Protein AF-O42514-F1 (afdb_monomer_lite)

Sequence (39 aa):
GFFRRTIRMKLEYGNCGLNCKIQKKNRNKCQFCRFHKCL

Organism: Petromyzon marinus (NCBI:txid7757)

Foldseek 3Di:
DLQVCCVVVVDDFDDDPPLDDQDPVCLVVGSRSNNVVVD

InterPro domains:
  IPR001628 Zinc finger, nuclear hormone receptor-type [PF00105] (1-39)
  IPR001628 Zinc finger, nuclear hormone receptor-type [PS51030] (1-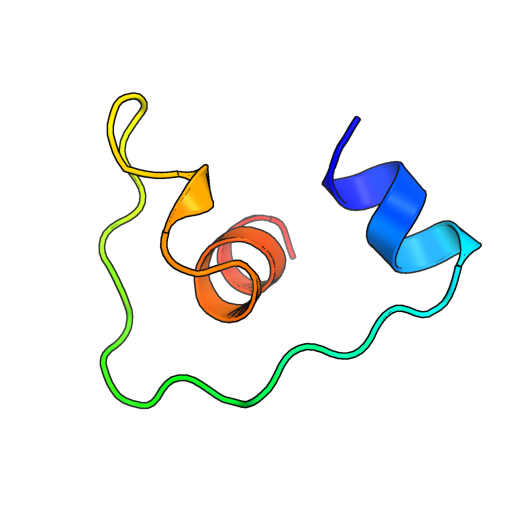39)
  IPR013088 Zinc finger, NHR/GATA-type [G3DSA:3.30.50.10] (1-39)
  IPR050234 Nuclear hormone receptor family NR1 subfamily [PTHR24082] (1-39)

pLDDT: mean 94.98, std 2.29, range [86.94, 97.81]

Structure (mmCIF, N/CA/C/O backbone):
data_AF-O42514-F1
#
_entry.id   AF-O42514-F1
#
loop_
_atom_site.group_PDB
_atom_site.id
_atom_site.type_symbol
_atom_site.label_atom_id
_atom_site.label_alt_id
_atom_site.label_comp_id
_atom_site.label_asym_id
_atom_site.label_entity_id
_atom_site.label_seq_id
_atom_site.pdbx_PDB_ins_code
_atom_site.Cartn_x
_atom_site.Cartn_y
_atom_site.Cartn_z
_atom_site.occupancy
_atom_site.B_iso_or_equiv
_atom_site.auth_seq_id
_atom_site.auth_comp_id
_atom_site.auth_asym_id
_atom_site.auth_atom_id
_atom_site.pdbx_PDB_model_num
ATOM 1 N N . GLY A 1 1 ? -7.868 -1.435 -9.006 1.00 90.88 1 GLY A N 1
ATOM 2 C CA . GLY A 1 1 ? -7.469 -2.119 -7.755 1.00 90.88 1 GLY A CA 1
ATOM 3 C C . GLY A 1 1 ? -6.121 -1.603 -7.284 1.00 90.8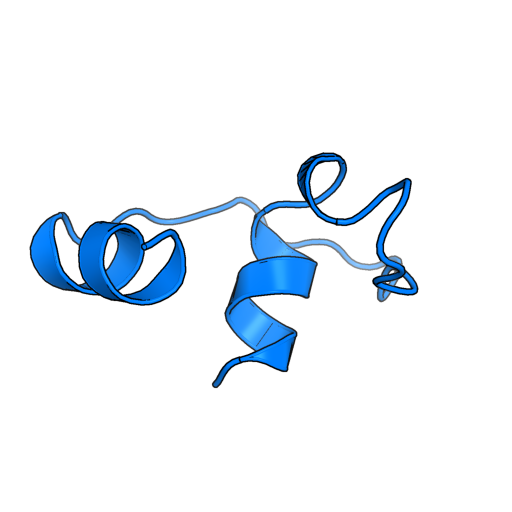8 1 GLY A C 1
ATOM 4 O O . GLY A 1 1 ? -5.292 -1.320 -8.137 1.00 90.88 1 GLY A O 1
ATOM 5 N N . PHE A 1 2 ? -5.918 -1.462 -5.968 1.00 95.62 2 PHE A N 1
ATOM 6 C CA . PHE A 1 2 ? -4.699 -0.885 -5.366 1.00 95.62 2 PHE A CA 1
ATOM 7 C C . PHE A 1 2 ? -3.410 -1.516 -5.925 1.00 95.62 2 PHE A C 1
ATOM 9 O O . PHE A 1 2 ? -2.634 -0.816 -6.559 1.00 95.62 2 PHE A O 1
ATOM 16 N N . PHE A 1 3 ? -3.274 -2.843 -5.828 1.00 96.06 3 PHE A N 1
ATOM 17 C CA . PHE A 1 3 ? -2.090 -3.583 -6.282 1.00 96.06 3 PHE A CA 1
ATOM 18 C C . PHE A 1 3 ? -1.756 -3.366 -7.769 1.00 96.06 3 PHE A C 1
ATOM 20 O O . PHE A 1 3 ? -0.654 -2.946 -8.109 1.00 96.06 3 PHE A O 1
ATOM 27 N N . ARG A 1 4 ? -2.739 -3.560 -8.667 1.00 97.06 4 ARG A N 1
ATOM 28 C CA . ARG A 1 4 ? -2.550 -3.353 -10.117 1.00 97.06 4 ARG A CA 1
ATOM 29 C C . ARG A 1 4 ? -2.084 -1.934 -10.456 1.00 97.06 4 ARG A C 1
ATOM 31 O O . ARG A 1 4 ? -1.308 -1.763 -11.389 1.00 97.06 4 ARG A O 1
ATOM 38 N N . ARG A 1 5 ? -2.562 -0.921 -9.722 1.00 97.19 5 ARG A N 1
ATOM 39 C CA . ARG A 1 5 ? -2.133 0.471 -9.909 1.00 97.19 5 ARG A CA 1
ATOM 40 C C . ARG A 1 5 ? -0.686 0.660 -9.454 1.00 97.19 5 ARG A C 1
ATOM 42 O O . ARG A 1 5 ? 0.077 1.258 -10.201 1.00 97.19 5 ARG A O 1
ATOM 49 N N . THR A 1 6 ? -0.326 0.139 -8.279 1.00 96.81 6 THR A N 1
ATOM 50 C CA . THR A 1 6 ? 1.036 0.230 -7.732 1.00 96.81 6 THR A CA 1
ATOM 51 C C . THR A 1 6 ? 2.066 -0.365 -8.690 1.00 96.81 6 THR A C 1
ATOM 53 O O . THR A 1 6 ? 3.039 0.310 -9.001 1.00 96.81 6 THR A O 1
ATOM 56 N N . ILE A 1 7 ? 1.802 -1.553 -9.250 1.00 95.94 7 ILE A N 1
ATOM 57 C CA . ILE A 1 7 ? 2.690 -2.195 -10.236 1.00 95.94 7 ILE A CA 1
ATOM 58 C C . ILE A 1 7 ? 2.747 -1.402 -11.548 1.00 95.94 7 ILE A C 1
ATOM 60 O O . ILE A 1 7 ? 3.829 -1.055 -12.013 1.00 95.94 7 ILE A O 1
ATOM 64 N N . ARG A 1 8 ? 1.590 -1.076 -12.146 1.00 97.81 8 ARG A N 1
ATOM 65 C CA . ARG A 1 8 ? 1.533 -0.401 -13.456 1.00 97.81 8 ARG A CA 1
ATOM 66 C C . ARG A 1 8 ? 2.226 0.961 -13.445 1.00 97.81 8 ARG A C 1
ATOM 68 O O . ARG A 1 8 ? 2.848 1.329 -14.433 1.00 97.81 8 ARG A O 1
ATOM 75 N N . MET A 1 9 ? 2.074 1.712 -12.358 1.00 97.38 9 MET A N 1
ATOM 76 C CA . MET A 1 9 ? 2.643 3.054 -12.213 1.00 97.38 9 MET A CA 1
ATOM 77 C C . MET A 1 9 ? 4.010 3.054 -11.517 1.00 97.38 9 MET A C 1
ATOM 79 O O . MET A 1 9 ? 4.552 4.133 -11.316 1.00 97.38 9 MET A O 1
ATOM 83 N N . LYS A 1 10 ? 4.549 1.884 -11.135 1.00 95.19 10 LYS A N 1
ATOM 84 C CA . LYS A 1 10 ? 5.800 1.748 -10.366 1.00 95.19 10 L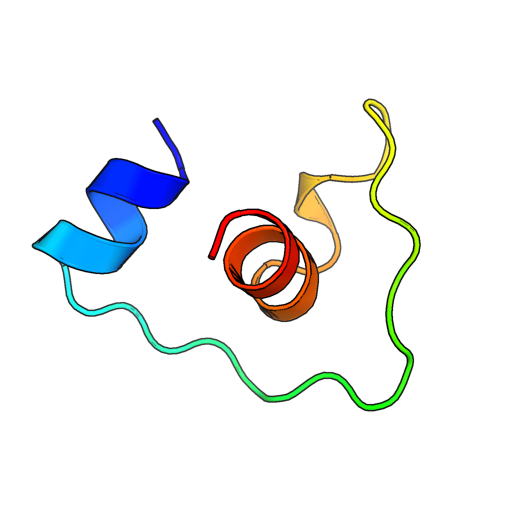YS A CA 1
ATOM 85 C C . LYS A 1 10 ? 5.838 2.677 -9.142 1.00 95.19 10 LYS A C 1
ATOM 87 O O . LYS A 1 10 ? 6.807 3.392 -8.921 1.00 95.19 10 LYS A O 1
ATOM 92 N N . LEU A 1 11 ? 4.741 2.709 -8.381 1.00 96.12 11 LEU A N 1
ATOM 93 C CA . LEU A 1 11 ? 4.654 3.560 -7.192 1.00 96.12 11 LEU A CA 1
ATOM 94 C C . LEU A 1 11 ? 5.497 2.962 -6.069 1.00 96.12 11 LEU A C 1
ATOM 96 O O . LEU A 1 11 ? 5.244 1.833 -5.647 1.00 96.12 11 LEU A O 1
ATOM 100 N N . GLU A 1 12 ? 6.426 3.752 -5.547 1.00 94.25 12 GLU A N 1
ATOM 101 C CA . GLU A 1 12 ? 7.217 3.400 -4.374 1.00 94.25 12 GLU A CA 1
ATOM 102 C C . GLU A 1 12 ? 6.622 4.058 -3.129 1.00 94.25 12 GLU A C 1
ATOM 104 O O . GLU A 1 12 ? 6.281 5.243 -3.119 1.00 94.25 12 GLU A O 1
ATOM 109 N N . TYR A 1 13 ? 6.454 3.267 -2.072 1.00 95.12 13 TYR A N 1
ATOM 110 C CA . TYR A 1 13 ? 5.989 3.750 -0.777 1.00 95.12 13 TYR A CA 1
ATOM 111 C C . TYR A 1 13 ? 7.151 3.715 0.208 1.00 95.12 13 TYR A C 1
ATOM 113 O O . TYR A 1 13 ? 7.914 2.751 0.223 1.00 95.12 13 TYR A O 1
ATOM 121 N N . GLY A 1 14 ? 7.258 4.737 1.059 1.00 95.12 14 GLY A N 1
ATOM 122 C CA . GLY A 1 14 ? 8.273 4.771 2.111 1.00 95.12 14 GLY A CA 1
ATOM 123 C C . GLY A 1 14 ? 8.170 3.558 3.039 1.00 95.12 14 GLY A C 1
ATOM 124 O O . GLY A 1 14 ? 7.065 3.148 3.409 1.00 95.12 14 GLY A O 1
ATOM 125 N N . ASN A 1 15 ? 9.322 2.992 3.405 1.00 93.56 15 ASN A N 1
ATOM 126 C CA . ASN A 1 15 ? 9.391 1.819 4.271 1.00 93.56 15 ASN A CA 1
ATOM 127 C C . ASN A 1 15 ? 8.706 2.087 5.621 1.00 93.56 15 ASN A C 1
ATOM 129 O O . ASN A 1 15 ? 8.866 3.149 6.222 1.00 93.56 15 ASN A O 1
ATOM 133 N N . CYS A 1 16 ? 7.954 1.106 6.113 1.00 94.81 16 CYS A N 1
ATOM 134 C CA . CYS A 1 16 ? 7.299 1.170 7.411 1.00 94.81 16 CYS A CA 1
ATOM 135 C C . CYS A 1 16 ? 7.878 0.102 8.343 1.00 94.81 16 CYS A C 1
ATOM 137 O O . CYS A 1 16 ? 7.561 -1.077 8.211 1.00 94.81 16 CYS A O 1
ATOM 139 N N . GLY A 1 17 ? 8.659 0.526 9.341 1.00 92.75 17 GLY A N 1
ATOM 140 C CA . GLY A 1 17 ? 9.259 -0.373 10.340 1.00 92.75 17 GLY A CA 1
ATOM 141 C C . GLY A 1 17 ? 8.275 -0.959 11.364 1.00 92.75 17 GLY A C 1
ATOM 142 O O . GLY A 1 17 ? 8.646 -1.813 12.159 1.00 92.75 17 GLY A O 1
ATOM 143 N N . LEU A 1 18 ? 7.014 -0.517 11.353 1.00 90.00 18 LEU A N 1
ATOM 144 C CA . LEU A 1 18 ? 6.006 -0.883 12.356 1.00 90.00 18 LEU A CA 1
ATOM 145 C C . LEU A 1 18 ? 5.163 -2.110 11.970 1.00 90.00 18 LEU A C 1
ATOM 147 O O . LEU A 1 18 ? 4.256 -2.464 12.719 1.00 90.00 18 LEU A O 1
ATOM 151 N N . ASN A 1 19 ? 5.405 -2.726 10.801 1.00 91.56 19 ASN A N 1
ATOM 152 C CA . ASN A 1 19 ? 4.678 -3.909 10.307 1.00 91.56 19 ASN A CA 1
ATOM 153 C C . ASN A 1 19 ? 3.152 -3.827 10.536 1.00 91.56 19 ASN A C 1
ATOM 155 O O . ASN A 1 19 ? 2.535 -4.660 11.202 1.00 91.56 19 ASN A O 1
ATOM 159 N N . CYS A 1 20 ? 2.529 -2.772 10.002 1.00 95.56 20 CYS A N 1
ATOM 160 C CA . CYS A 1 20 ? 1.142 -2.419 10.302 1.00 95.56 20 CYS A CA 1
ATOM 161 C C . CYS A 1 20 ? 0.153 -3.572 10.048 1.00 95.56 20 CYS A C 1
ATOM 163 O O . CYS A 1 20 ? 0.062 -4.110 8.942 1.00 95.56 20 CYS A O 1
ATOM 165 N N . LYS A 1 21 ? -0.707 -3.869 11.032 1.00 95.62 21 LYS A N 1
ATOM 166 C CA . LYS A 1 21 ? -1.795 -4.846 10.871 1.00 95.62 21 LYS A CA 1
ATOM 167 C C . LYS A 1 21 ? -2.883 -4.314 9.929 1.00 95.62 21 LYS A C 1
ATOM 169 O O . LYS A 1 21 ? -3.658 -3.427 10.291 1.00 95.62 21 LYS A O 1
ATOM 174 N N . ILE A 1 22 ? -2.977 -4.896 8.734 1.00 95.31 22 ILE A N 1
ATOM 175 C CA . ILE A 1 22 ? -3.951 -4.518 7.696 1.00 95.31 22 ILE A CA 1
ATOM 176 C C . ILE A 1 22 ? -5.294 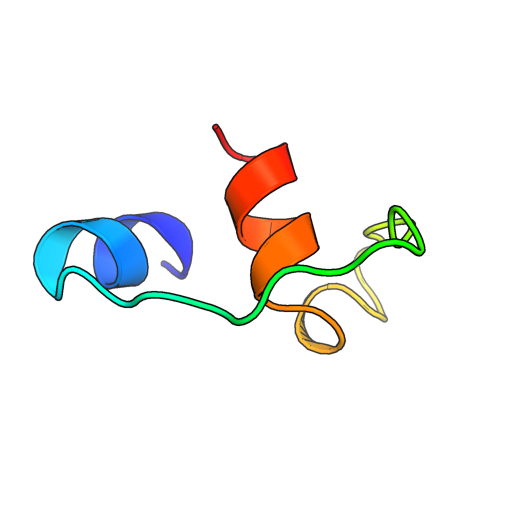-5.239 7.903 1.00 95.31 22 ILE A C 1
ATOM 178 O O . ILE A 1 22 ? -5.400 -6.451 7.693 1.00 95.31 22 ILE A O 1
ATOM 182 N N . GLN A 1 23 ? -6.320 -4.468 8.262 1.00 96.12 23 GLN A N 1
ATOM 183 C CA . GLN A 1 23 ? -7.733 -4.831 8.422 1.00 96.12 23 GLN A CA 1
ATOM 184 C C . GLN A 1 23 ? -8.624 -3.972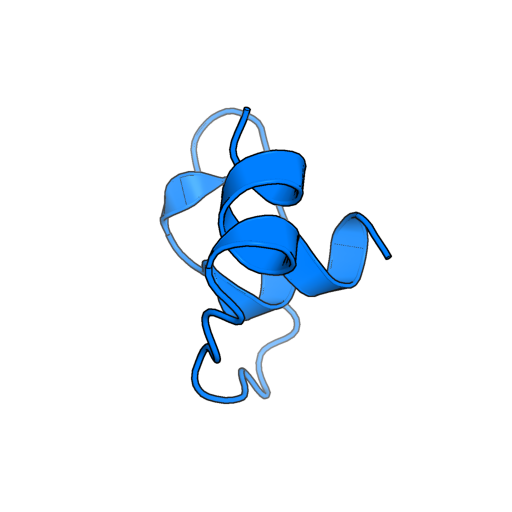 7.501 1.00 96.12 23 GLN A C 1
ATOM 186 O O . GLN A 1 23 ? -8.216 -2.915 7.022 1.00 96.12 23 GLN A O 1
ATOM 191 N N . LYS A 1 24 ? -9.884 -4.376 7.274 1.00 95.56 24 LYS A N 1
ATOM 192 C CA . LYS A 1 24 ? -10.810 -3.696 6.338 1.00 95.56 24 LYS A CA 1
ATOM 193 C C . LYS A 1 24 ? -10.971 -2.190 6.630 1.00 95.56 24 LYS A C 1
ATOM 195 O O . LYS A 1 24 ? -10.996 -1.405 5.686 1.00 95.56 24 LYS A O 1
ATOM 200 N N . LYS A 1 25 ? -10.979 -1.805 7.916 1.00 96.69 25 LYS A N 1
ATOM 201 C CA . LYS A 1 25 ? -11.097 -0.413 8.394 1.00 96.69 25 LYS A CA 1
ATOM 202 C C . LYS A 1 25 ? -9.843 0.450 8.203 1.00 96.69 25 LYS A C 1
ATOM 204 O O . LYS A 1 25 ? -9.964 1.641 7.959 1.00 96.69 25 LYS A O 1
ATOM 209 N N . ASN A 1 26 ? -8.641 -0.126 8.300 1.00 94.25 26 ASN A N 1
ATOM 210 C CA . ASN A 1 26 ? -7.378 0.631 8.323 1.00 94.25 26 ASN A CA 1
ATOM 211 C C . ASN A 1 26 ? -6.473 0.348 7.111 1.00 94.25 26 ASN A C 1
ATOM 213 O O . ASN A 1 26 ? -5.362 0.868 7.043 1.00 94.25 26 ASN A 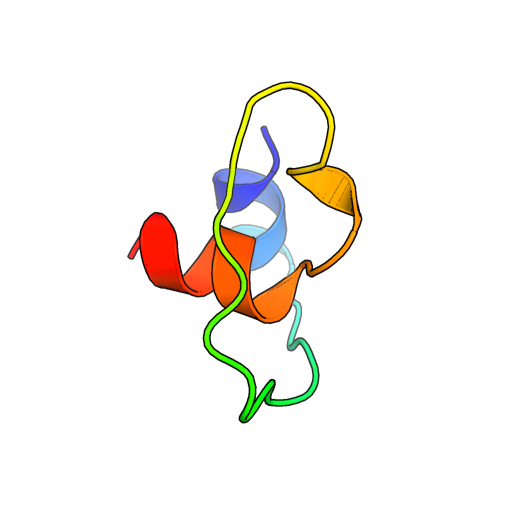O 1
ATOM 217 N N . ARG A 1 27 ? -6.939 -0.443 6.134 1.00 94.88 27 ARG A N 1
ATOM 218 C CA . ARG A 1 27 ? -6.143 -0.871 4.973 1.00 94.88 27 ARG A CA 1
ATOM 219 C C . ARG A 1 27 ? -5.559 0.261 4.134 1.00 94.88 27 ARG A C 1
ATOM 221 O O . ARG A 1 27 ? -4.615 0.013 3.405 1.00 94.88 27 ARG A O 1
ATOM 228 N N . ASN A 1 28 ? -6.096 1.477 4.215 1.00 95.12 28 ASN A N 1
ATOM 229 C CA . ASN A 1 28 ? -5.571 2.634 3.485 1.00 95.12 28 ASN A CA 1
ATOM 230 C C . ASN A 1 28 ? -4.549 3.460 4.292 1.00 95.12 28 ASN A C 1
ATOM 232 O O . ASN A 1 28 ? -3.940 4.350 3.714 1.00 95.12 28 ASN A O 1
ATOM 236 N N . LYS A 1 29 ? -4.348 3.180 5.592 1.00 96.19 29 LYS A N 1
ATOM 237 C CA . LYS A 1 29 ? -3.489 3.987 6.479 1.00 96.19 29 LYS A CA 1
ATOM 238 C C . LYS A 1 29 ? -1.999 3.830 6.175 1.00 96.19 29 LYS A C 1
ATOM 240 O O . LYS A 1 29 ? -1.263 4.802 6.239 1.00 96.19 29 LYS A O 1
ATOM 245 N N . CYS A 1 30 ? -1.562 2.618 5.841 1.00 96.81 30 CYS A N 1
ATOM 246 C CA . CYS A 1 30 ? -0.180 2.350 5.457 1.00 96.81 30 CYS A CA 1
ATOM 247 C C . CYS A 1 30 ? -0.157 1.665 4.092 1.00 96.81 30 CYS A C 1
ATOM 249 O O . CYS A 1 30 ? -0.504 0.490 3.970 1.00 96.81 30 CYS A O 1
ATOM 251 N N . GLN A 1 31 ? 0.220 2.421 3.061 1.00 96.25 31 GLN A N 1
ATOM 252 C CA . GLN A 1 31 ? 0.290 1.923 1.687 1.00 96.25 31 GLN A CA 1
ATOM 253 C C . GLN A 1 31 ? 1.426 0.911 1.518 1.00 96.25 31 GLN A C 1
ATOM 255 O O . GLN A 1 31 ? 1.211 -0.113 0.876 1.00 96.25 31 GLN A O 1
ATOM 260 N N . PHE A 1 32 ? 2.568 1.144 2.172 1.00 97.19 32 PHE A N 1
ATOM 261 C CA . PHE A 1 32 ? 3.711 0.233 2.174 1.00 97.19 32 PHE A CA 1
ATOM 262 C C . PHE A 1 32 ? 3.339 -1.153 2.707 1.00 97.19 32 PHE A C 1
ATOM 264 O O . PHE A 1 32 ? 3.367 -2.122 1.956 1.00 97.19 32 PHE A O 1
ATOM 271 N N . CYS A 1 33 ? 2.880 -1.258 3.962 1.00 96.69 33 CYS A N 1
ATOM 272 C CA . CYS A 1 33 ? 2.505 -2.551 4.546 1.00 96.69 33 CYS A CA 1
ATOM 273 C C . CYS A 1 33 ? 1.325 -3.201 3.813 1.00 96.69 33 CYS A C 1
ATOM 275 O O . CYS A 1 33 ? 1.241 -4.424 3.736 1.00 96.69 33 CYS A O 1
ATOM 277 N N . ARG A 1 34 ? 0.397 -2.406 3.264 1.00 96.81 34 ARG A N 1
ATOM 278 C CA . ARG A 1 34 ? -0.703 -2.939 2.452 1.00 96.81 34 ARG A CA 1
ATOM 279 C C . ARG A 1 34 ? -0.195 -3.554 1.151 1.00 96.81 34 ARG A C 1
ATOM 281 O O . ARG A 1 34 ? -0.706 -4.595 0.759 1.00 96.81 34 ARG A O 1
ATOM 288 N N . PHE A 1 35 ? 0.754 -2.906 0.481 1.00 96.44 35 PHE A N 1
ATOM 289 C CA . PHE A 1 35 ? 1.346 -3.417 -0.749 1.00 96.44 35 PHE A CA 1
ATOM 290 C C . PHE A 1 35 ? 2.204 -4.649 -0.473 1.00 96.44 35 PHE A C 1
ATOM 292 O O . PHE A 1 35 ? 1.955 -5.679 -1.084 1.00 96.44 35 PHE A O 1
ATOM 299 N N . HIS A 1 36 ? 3.083 -4.585 0.531 1.00 94.06 36 HIS A N 1
ATOM 300 C CA . HIS A 1 36 ? 3.915 -5.710 0.965 1.00 94.06 36 HIS A CA 1
ATOM 301 C C . HIS A 1 36 ? 3.123 -6.936 1.418 1.00 94.06 36 HIS A C 1
ATOM 303 O O . HIS A 1 36 ? 3.570 -8.047 1.199 1.00 94.06 36 HIS A O 1
ATOM 309 N N . LYS A 1 37 ? 1.941 -6.764 2.020 1.00 94.25 37 LYS A N 1
ATOM 310 C CA . LYS A 1 37 ? 1.065 -7.892 2.379 1.00 94.25 37 LYS A CA 1
ATOM 311 C C . LYS A 1 37 ? 0.437 -8.587 1.161 1.00 94.25 37 LYS A C 1
ATOM 313 O O . LYS A 1 37 ? -0.074 -9.693 1.290 1.00 94.25 37 LYS A O 1
ATOM 318 N N . CYS A 1 38 ? 0.346 -7.886 0.032 1.00 90.25 38 CYS A N 1
ATOM 319 C CA . CYS A 1 38 ? -0.226 -8.407 -1.208 1.00 90.25 38 CYS A CA 1
ATOM 320 C C . CYS A 1 38 ? 0.832 -8.920 -2.194 1.00 90.25 38 CYS A C 1
ATOM 322 O O . CYS A 1 38 ? 0.431 -9.454 -3.227 1.00 90.25 38 CYS A O 1
ATOM 324 N N . LEU A 1 39 ? 2.119 -8.697 -1.908 1.00 86.94 39 LEU A N 1
ATOM 325 C CA . LEU A 1 39 ? 3.229 -9.424 -2.525 1.00 86.94 39 LEU A CA 1
ATOM 326 C C . LEU A 1 39 ? 3.291 -10.827 -1.916 1.00 86.94 39 LEU A C 1
ATOM 328 O O . LEU A 1 39 ? 3.546 -11.763 -2.697 1.00 86.94 39 LEU A O 1
#

Radius of gyration: 9.74 Å; chains: 1; bounding box: 20×14×26 Å

Secondary structure (DSSP, 8-state):
-HHHHHHHTT------TT-----TTTTTT-HHHHHHTT-